Protein AF-U9T0T1-F1 (afdb_monomer_lite)

Structure (mmCIF, N/CA/C/O backbone):
data_AF-U9T0T1-F1
#
_entry.id   AF-U9T0T1-F1
#
loop_
_atom_site.group_PDB
_atom_site.id
_atom_site.type_symbol
_atom_site.label_atom_id
_atom_site.label_alt_id
_atom_site.label_comp_id
_atom_site.label_asym_id
_atom_site.label_entity_id
_atom_site.label_seq_id
_atom_site.pdbx_PDB_ins_code
_atom_site.Cartn_x
_atom_site.Cartn_y
_atom_site.Cartn_z
_atom_site.occupancy
_atom_site.B_iso_or_equiv
_atom_site.auth_seq_id
_atom_site.auth_comp_id
_atom_site.auth_asym_id
_atom_site.auth_atom_id
_atom_site.pdbx_PDB_model_num
ATOM 1 N N . GLU A 1 1 ? 15.149 -10.043 -14.899 1.00 57.34 1 GLU A N 1
ATOM 2 C CA . GLU A 1 1 ? 13.699 -10.076 -15.218 1.00 57.34 1 GLU A CA 1
ATOM 3 C C . GLU A 1 1 ? 12.728 -9.962 -14.033 1.00 57.34 1 GLU A C 1
ATOM 5 O O . GLU A 1 1 ? 11.555 -9.720 -14.267 1.00 57.34 1 GLU A O 1
ATOM 10 N N . ASN A 1 2 ? 13.147 -10.013 -12.762 1.00 81.75 2 ASN A N 1
ATOM 11 C CA . ASN A 1 2 ? 12.177 -10.117 -11.653 1.00 81.75 2 ASN A CA 1
ATOM 12 C C . ASN A 1 2 ? 11.563 -8.784 -11.142 1.00 81.75 2 ASN A C 1
ATOM 14 O O . ASN A 1 2 ? 10.736 -8.774 -10.235 1.00 81.75 2 ASN A O 1
ATOM 18 N N . ARG A 1 3 ? 11.959 -7.626 -11.696 1.00 85.69 3 ARG A N 1
ATOM 19 C CA . ARG A 1 3 ? 11.545 -6.303 -11.176 1.00 85.69 3 ARG A CA 1
ATOM 20 C C . ARG A 1 3 ? 10.073 -5.985 -11.447 1.00 85.69 3 ARG A C 1
ATOM 22 O O . ARG A 1 3 ? 9.381 -5.527 -10.546 1.00 85.69 3 ARG A O 1
ATOM 29 N N . ASN A 1 4 ? 9.592 -6.250 -12.661 1.00 88.25 4 ASN A N 1
ATOM 30 C CA . ASN A 1 4 ? 8.191 -6.002 -13.022 1.00 88.25 4 ASN A CA 1
ATOM 31 C C . ASN A 1 4 ? 7.240 -6.952 -12.280 1.00 88.25 4 ASN A C 1
ATOM 33 O O . ASN A 1 4 ? 6.176 -6.525 -11.842 1.00 88.25 4 ASN A O 1
ATOM 37 N N . ALA A 1 5 ? 7.660 -8.202 -12.058 1.00 92.75 5 ALA A N 1
ATOM 38 C CA . ALA A 1 5 ? 6.927 -9.148 -11.220 1.00 92.75 5 ALA A CA 1
ATOM 39 C C . ALA A 1 5 ? 6.816 -8.647 -9.771 1.00 92.75 5 ALA A C 1
ATOM 41 O O . ALA A 1 5 ? 5.726 -8.650 -9.204 1.00 92.75 5 ALA A O 1
ATOM 42 N N . ARG A 1 6 ? 7.913 -8.124 -9.201 1.00 93.44 6 ARG A N 1
ATOM 43 C CA . ARG A 1 6 ? 7.902 -7.515 -7.864 1.00 93.44 6 ARG A CA 1
ATOM 44 C C . ARG A 1 6 ? 7.003 -6.278 -7.781 1.00 93.44 6 ARG A C 1
ATOM 46 O O . ARG A 1 6 ? 6.278 -6.135 -6.805 1.00 93.44 6 ARG A O 1
ATOM 53 N N . ILE A 1 7 ? 7.004 -5.410 -8.797 1.00 94.12 7 ILE A N 1
ATOM 54 C CA . ILE A 1 7 ? 6.094 -4.252 -8.852 1.00 94.12 7 ILE A CA 1
ATOM 55 C C . ILE A 1 7 ? 4.633 -4.721 -8.817 1.00 94.12 7 ILE A C 1
ATOM 57 O O . ILE A 1 7 ? 3.876 -4.250 -7.974 1.00 94.12 7 ILE A O 1
ATOM 61 N N . ALA A 1 8 ? 4.253 -5.684 -9.660 1.00 95.25 8 ALA A N 1
ATOM 62 C CA . ALA A 1 8 ? 2.885 -6.208 -9.692 1.00 95.25 8 ALA A CA 1
ATOM 63 C C . ALA A 1 8 ? 2.487 -6.896 -8.371 1.00 95.25 8 ALA A C 1
ATOM 65 O O . ALA A 1 8 ? 1.361 -6.750 -7.891 1.00 95.25 8 ALA A O 1
ATOM 66 N N . GLU A 1 9 ? 3.416 -7.628 -7.750 1.00 96.38 9 GLU A N 1
ATOM 67 C CA . GLU A 1 9 ? 3.207 -8.240 -6.437 1.00 96.38 9 GLU A CA 1
ATOM 68 C C . GLU A 1 9 ? 2.922 -7.178 -5.365 1.00 96.38 9 GLU A C 1
ATOM 70 O O . GLU A 1 9 ? 1.967 -7.318 -4.597 1.00 96.38 9 GLU A O 1
ATOM 75 N N . LEU A 1 10 ? 3.733 -6.119 -5.323 1.00 95.81 10 LEU A N 1
ATOM 76 C CA . LEU A 1 10 ? 3.579 -5.024 -4.371 1.00 95.81 10 LEU A CA 1
ATOM 77 C C . LEU A 1 10 ? 2.290 -4.232 -4.608 1.00 95.81 10 LEU A C 1
ATOM 79 O O . LEU A 1 10 ? 1.625 -3.887 -3.641 1.00 95.81 10 LEU A O 1
ATOM 83 N N . GLU A 1 11 ? 1.886 -3.999 -5.859 1.00 96.38 11 GLU A N 1
ATOM 84 C CA . GLU A 1 11 ? 0.599 -3.361 -6.181 1.00 96.38 11 GLU A CA 1
ATOM 85 C C . GLU A 1 11 ? -0.582 -4.194 -5.672 1.00 96.38 11 GLU A C 1
ATOM 87 O O . GLU A 1 11 ? -1.515 -3.666 -5.064 1.00 96.38 11 GLU A O 1
ATOM 92 N N . ARG A 1 12 ? -0.524 -5.520 -5.852 1.00 97.19 12 ARG A N 1
ATOM 93 C CA . ARG A 1 12 ? -1.543 -6.427 -5.314 1.00 97.19 12 ARG A CA 1
ATOM 94 C C . ARG A 1 12 ? -1.564 -6.399 -3.785 1.00 97.19 12 ARG A C 1
ATOM 96 O O . ARG A 1 12 ? -2.645 -6.363 -3.201 1.00 97.19 12 ARG A O 1
ATOM 103 N N . LYS A 1 13 ? -0.394 -6.427 -3.136 1.00 96.44 13 LYS A N 1
ATOM 104 C CA . LYS A 1 13 ? -0.284 -6.343 -1.669 1.00 96.44 13 LYS A CA 1
ATOM 105 C C . LYS A 1 13 ? -0.824 -5.018 -1.144 1.00 96.44 13 LYS A C 1
ATOM 107 O O . LYS A 1 13 ? -1.591 -5.038 -0.186 1.00 96.44 13 LYS A O 1
ATOM 112 N N . LEU A 1 14 ? -0.484 -3.905 -1.793 1.00 96.25 14 LEU A N 1
ATOM 113 C CA . LEU A 1 14 ? -0.974 -2.580 -1.429 1.00 96.25 14 LEU A CA 1
ATOM 114 C C . LEU A 1 14 ? -2.500 -2.537 -1.463 1.00 96.25 14 LEU A C 1
ATOM 116 O O . LEU A 1 14 ? -3.107 -2.135 -0.480 1.00 96.25 14 LEU A O 1
ATOM 120 N N . LYS A 1 15 ? -3.114 -3.049 -2.536 1.00 97.00 15 LYS A N 1
ATOM 121 C CA . LYS A 1 15 ? -4.574 -3.094 -2.662 1.00 97.00 15 LYS A CA 1
ATOM 122 C C . LYS A 1 15 ? -5.237 -3.894 -1.539 1.00 97.00 15 LYS A C 1
ATOM 124 O O . LYS A 1 15 ? -6.254 -3.482 -0.996 1.00 97.00 15 LYS A O 1
ATOM 129 N N . VAL A 1 16 ? -4.662 -5.041 -1.170 1.00 97.25 16 VAL A N 1
ATOM 130 C CA . VAL A 1 16 ? -5.166 -5.840 -0.039 1.00 97.25 16 VAL A CA 1
ATOM 131 C C . VAL A 1 16 ? -5.047 -5.059 1.271 1.00 97.25 16 VAL A C 1
ATOM 133 O O . VAL A 1 16 ? -5.985 -5.054 2.066 1.00 97.25 16 VAL A O 1
ATOM 136 N N . LYS A 1 17 ? -3.917 -4.381 1.489 1.00 96.12 17 LYS A N 1
ATOM 137 C CA . LYS A 1 17 ? -3.676 -3.581 2.695 1.00 96.12 17 LYS A CA 1
ATOM 138 C C . LYS A 1 17 ? -4.572 -2.348 2.772 1.00 96.12 17 LYS A C 1
ATOM 140 O O . LYS A 1 17 ? -5.004 -2.003 3.860 1.00 96.12 17 LYS A O 1
ATOM 145 N N . GLU A 1 18 ? -4.908 -1.734 1.643 1.00 95.44 18 GLU A N 1
ATOM 146 C CA . GLU A 1 18 ? -5.900 -0.655 1.549 1.00 95.44 18 GLU A CA 1
ATOM 147 C C . GLU A 1 18 ? -7.270 -1.105 2.036 1.00 95.44 18 GLU A C 1
ATOM 149 O O . GLU A 1 18 ? -7.834 -0.480 2.927 1.00 95.44 18 GLU A O 1
ATOM 154 N N . THR A 1 19 ? -7.751 -2.249 1.549 1.00 96.81 19 THR A N 1
ATOM 155 C CA . THR A 1 19 ? -9.016 -2.813 2.028 1.00 96.81 19 THR A CA 1
ATOM 156 C C . THR A 1 19 ? -8.959 -3.156 3.520 1.00 96.81 19 THR A C 1
ATOM 158 O O . THR A 1 19 ? -9.909 -2.890 4.249 1.00 96.81 19 THR A O 1
ATOM 161 N N . GLN A 1 20 ? -7.850 -3.726 4.008 1.00 96.00 20 GLN A N 1
ATOM 162 C CA . GLN A 1 20 ? -7.684 -4.015 5.441 1.00 96.00 20 GLN A CA 1
ATOM 163 C C . GLN A 1 20 ? -7.697 -2.741 6.292 1.00 96.00 20 GLN A C 1
ATOM 165 O O . GLN A 1 20 ? -8.318 -2.724 7.351 1.00 96.00 20 GLN A O 1
ATOM 170 N N . TYR A 1 21 ? -7.044 -1.683 5.819 1.00 95.75 21 TYR A N 1
ATOM 171 C CA . TYR A 1 21 ? -6.989 -0.390 6.488 1.00 95.75 21 TYR A CA 1
ATOM 172 C C . TYR A 1 21 ? -8.371 0.274 6.556 1.00 95.75 21 TYR A C 1
ATOM 174 O O . TYR A 1 21 ? -8.788 0.708 7.625 1.00 95.75 21 TYR A O 1
ATOM 182 N N . GLU A 1 22 ? -9.133 0.269 5.460 1.00 96.00 22 GLU A N 1
ATOM 183 C CA . GLU A 1 22 ? -10.516 0.771 5.436 1.00 96.00 22 GLU A CA 1
ATOM 184 C C . GLU A 1 22 ? -11.417 0.027 6.436 1.00 96.00 22 GLU A C 1
ATOM 186 O O . GLU A 1 22 ? -12.176 0.648 7.182 1.00 96.00 22 GLU A O 1
ATOM 191 N N . LEU A 1 23 ? -11.297 -1.303 6.505 1.00 95.94 23 LEU A N 1
ATOM 192 C CA . LEU A 1 23 ? -12.032 -2.115 7.478 1.00 95.94 23 LEU A CA 1
ATOM 193 C C . LEU A 1 23 ? -11.603 -1.821 8.924 1.00 95.94 23 LEU A C 1
ATOM 195 O O . LEU A 1 23 ? -12.447 -1.797 9.819 1.00 95.94 23 LEU A O 1
ATOM 199 N N . ALA A 1 24 ? -10.311 -1.583 9.162 1.00 95.31 24 ALA A N 1
ATOM 200 C CA . ALA A 1 24 ? -9.793 -1.234 10.481 1.00 95.31 24 ALA A CA 1
ATOM 201 C C . ALA A 1 24 ? -10.274 0.151 10.948 1.00 95.31 24 ALA A C 1
ATOM 203 O O . ALA A 1 24 ? -10.610 0.303 12.122 1.00 95.31 24 ALA A O 1
ATOM 204 N N . ILE A 1 25 ? -10.399 1.132 10.043 1.00 96.44 25 ILE A N 1
ATOM 205 C CA . ILE A 1 25 ? -11.005 2.439 10.358 1.00 96.44 25 ILE A CA 1
ATOM 206 C C . ILE A 1 25 ? -12.439 2.251 10.852 1.00 96.44 25 ILE A C 1
ATOM 208 O O . ILE A 1 25 ? -12.821 2.801 11.888 1.00 96.44 25 ILE A O 1
ATOM 212 N N . GLU A 1 26 ? -13.236 1.460 10.132 1.00 94.81 26 GLU A N 1
ATOM 213 C CA . GLU A 1 26 ? -14.624 1.218 10.527 1.00 94.81 26 GLU A CA 1
ATOM 214 C C . GLU A 1 26 ? -14.697 0.463 11.861 1.00 94.81 26 GLU A 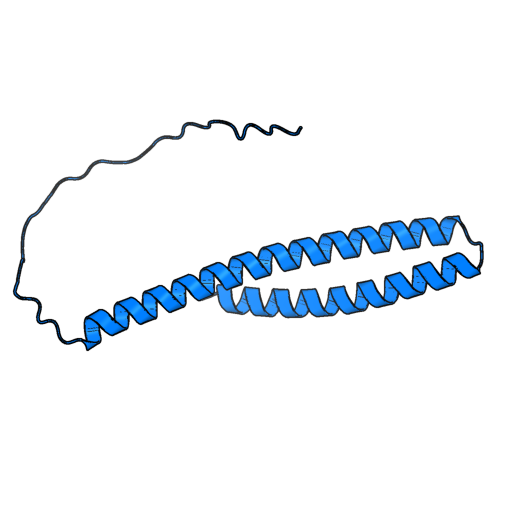C 1
ATOM 216 O O . GLU A 1 26 ? -15.527 0.783 12.710 1.00 94.81 26 GLU A O 1
ATOM 221 N N . LEU A 1 27 ? -13.777 -0.475 12.114 1.00 93.75 27 LEU A N 1
ATOM 222 C CA . LEU A 1 27 ? -13.682 -1.152 13.406 1.00 93.75 27 LEU A CA 1
ATOM 223 C C . LEU A 1 27 ? -13.389 -0.170 14.550 1.00 93.75 27 LEU A C 1
ATOM 225 O O . LEU A 1 27 ? -14.073 -0.222 15.572 1.00 93.75 27 LEU A O 1
ATOM 229 N N . VAL A 1 28 ? -12.423 0.740 14.385 1.00 94.19 28 VAL A N 1
ATOM 230 C CA . VAL A 1 28 ? -12.120 1.793 15.372 1.00 94.19 28 VAL A CA 1
ATOM 231 C C . VAL A 1 28 ? -13.358 2.649 15.631 1.00 94.19 28 VAL A C 1
ATOM 233 O O . VAL A 1 28 ? -13.711 2.894 16.787 1.00 94.19 28 VAL A O 1
ATOM 236 N N . ARG A 1 29 ? -14.070 3.045 14.571 1.00 93.44 29 ARG A N 1
ATOM 237 C CA . ARG A 1 29 ? -15.309 3.820 14.679 1.00 93.44 29 ARG A CA 1
ATOM 238 C C . ARG A 1 29 ? -16.371 3.079 15.491 1.00 93.44 29 ARG A C 1
ATOM 240 O O . ARG A 1 29 ? -16.934 3.655 16.419 1.00 93.44 29 ARG A O 1
ATOM 247 N N . VAL A 1 30 ? -16.610 1.804 15.191 1.00 93.06 30 VAL A N 1
ATOM 248 C CA . VAL A 1 30 ? -17.569 0.962 15.921 1.00 93.06 30 VAL A CA 1
ATOM 249 C C . VAL A 1 30 ? -17.153 0.802 17.383 1.00 93.06 30 VAL A C 1
ATOM 251 O O . VAL A 1 30 ? -17.985 0.948 18.274 1.00 93.06 30 VAL A O 1
ATOM 254 N N . LYS A 1 31 ? -15.879 0.526 17.676 1.00 91.81 31 LYS A N 1
ATOM 255 C CA . LYS A 1 31 ? -15.415 0.360 19.064 1.00 91.81 31 LYS A CA 1
ATOM 256 C C . LYS A 1 31 ? -15.509 1.650 19.870 1.00 91.81 31 LYS A C 1
ATOM 258 O O . LYS A 1 31 ? -15.908 1.603 21.032 1.00 91.81 31 LYS A O 1
ATOM 263 N N . SER A 1 32 ? -15.273 2.792 19.228 1.00 91.00 32 SER A N 1
ATOM 264 C CA . SER A 1 32 ? -15.451 4.107 19.839 1.00 91.00 32 SER A CA 1
ATOM 265 C C . SER A 1 32 ? -16.900 4.354 20.274 1.00 91.00 32 SER A C 1
ATOM 267 O O . SER A 1 32 ? -17.118 4.864 21.368 1.00 91.00 32 SER A O 1
ATOM 269 N N . THR A 1 33 ? -17.904 3.919 19.500 1.00 91.31 33 THR A N 1
ATOM 270 C CA . THR A 1 33 ? -19.318 4.099 19.886 1.00 91.31 33 THR A CA 1
ATOM 271 C C . THR A 1 33 ? -19.793 3.136 20.976 1.00 91.31 33 THR A C 1
ATOM 273 O O . THR A 1 33 ? -20.818 3.392 21.600 1.00 91.31 33 THR A O 1
ATOM 276 N N . HIS A 1 34 ? -19.089 2.021 21.197 1.00 89.94 34 HIS A N 1
ATOM 277 C CA . HIS A 1 34 ? -19.461 1.006 22.191 1.00 89.94 34 HIS A CA 1
ATOM 278 C C . HIS A 1 34 ? -18.839 1.252 23.579 1.00 89.94 34 HIS A C 1
ATOM 280 O O . HIS A 1 34 ? -19.107 0.475 24.492 1.00 89.94 34 HIS A O 1
ATOM 286 N N . ASN A 1 35 ? -18.039 2.316 23.754 1.00 84.81 35 ASN A N 1
ATOM 287 C CA . ASN A 1 35 ? -17.315 2.642 24.996 1.00 84.81 35 ASN A CA 1
ATOM 288 C C . ASN A 1 35 ? -16.446 1.489 25.547 1.00 84.81 35 ASN A C 1
ATOM 290 O O . ASN A 1 35 ? -16.143 1.438 26.738 1.00 84.81 35 ASN A O 1
ATOM 294 N N . ASP A 1 36 ? -16.022 0.570 24.678 1.00 88.12 36 ASP A N 1
ATOM 295 C CA . ASP A 1 36 ? -15.103 -0.517 25.009 1.00 88.12 36 ASP A CA 1
ATOM 296 C C . ASP A 1 36 ? -13.666 -0.023 24.803 1.00 88.12 36 ASP A C 1
ATOM 298 O O . ASP A 1 36 ? -13.103 -0.119 23.710 1.00 88.12 36 ASP A O 1
ATOM 302 N N . SER A 1 37 ? -13.109 0.590 25.851 1.00 90.00 37 SER A N 1
ATOM 303 C CA . SER A 1 37 ? -11.809 1.269 25.798 1.00 90.00 37 SER A CA 1
ATOM 304 C C . SER A 1 37 ? -10.657 0.329 25.440 1.00 90.00 37 SER A C 1
ATOM 306 O O . SER A 1 37 ? -9.772 0.719 24.685 1.00 90.00 37 SER A O 1
ATOM 308 N N . GLU A 1 38 ? -10.665 -0.904 25.951 1.00 92.25 38 GLU A N 1
ATOM 309 C CA . GLU A 1 38 ? -9.596 -1.872 25.681 1.00 92.25 38 GLU A CA 1
ATOM 310 C C . GLU A 1 38 ? -9.657 -2.357 24.227 1.00 92.25 38 GLU A C 1
ATOM 312 O O . GLU A 1 38 ? -8.635 -2.451 23.543 1.00 92.25 38 GLU A O 1
ATOM 317 N N . ALA A 1 39 ? -10.858 -2.644 23.713 1.00 91.94 39 ALA A N 1
ATOM 318 C CA . ALA A 1 39 ? -11.005 -3.029 22.313 1.00 91.94 39 ALA A CA 1
ATOM 319 C C . ALA A 1 39 ? -10.716 -1.868 21.351 1.00 91.94 39 ALA A C 1
ATOM 321 O O . ALA A 1 39 ? -10.236 -2.113 20.243 1.00 91.94 39 ALA A O 1
ATOM 322 N N . LEU A 1 40 ? -11.004 -0.626 21.753 1.00 94.06 40 LEU A N 1
ATOM 323 C CA . LEU A 1 40 ? -10.674 0.567 20.979 1.00 94.06 40 LEU A CA 1
ATOM 324 C C . LEU A 1 40 ? -9.160 0.752 20.857 1.00 94.06 40 LEU A C 1
ATOM 326 O O . LEU A 1 40 ? -8.673 0.925 19.743 1.00 94.06 40 LEU A O 1
ATOM 330 N N . GLU A 1 41 ? -8.423 0.654 21.965 1.00 95.31 41 GLU A N 1
ATOM 331 C CA . GLU A 1 41 ? -6.960 0.768 21.967 1.00 95.31 41 GLU A CA 1
ATOM 332 C C . GLU A 1 41 ? -6.323 -0.302 21.067 1.00 95.31 41 GLU A C 1
ATOM 334 O O . GLU A 1 41 ? -5.520 0.011 20.189 1.00 95.31 41 GLU A O 1
ATOM 339 N N . LYS A 1 42 ? -6.765 -1.562 21.182 1.00 95.06 42 LYS A N 1
ATOM 340 C CA . LYS A 1 42 ? -6.299 -2.648 20.299 1.00 95.06 42 LYS A CA 1
ATOM 341 C C . LYS A 1 42 ? -6.595 -2.375 18.823 1.00 95.06 42 LYS A C 1
ATOM 343 O O . LYS A 1 42 ? -5.760 -2.660 17.965 1.00 95.06 42 LYS A O 1
ATOM 348 N N . ALA A 1 43 ? -7.774 -1.834 18.513 1.00 94.12 43 ALA A N 1
ATOM 349 C CA . ALA A 1 43 ? -8.141 -1.486 17.143 1.00 94.12 43 ALA A CA 1
ATOM 350 C C . ALA A 1 43 ? -7.289 -0.327 16.594 1.00 94.12 43 ALA A C 1
ATOM 352 O O . ALA A 1 43 ? -6.909 -0.361 15.426 1.00 94.12 43 ALA A O 1
ATOM 353 N N . GLN A 1 44 ? -6.951 0.662 17.427 1.00 95.31 44 GLN A N 1
ATOM 354 C CA . GLN A 1 44 ? -6.081 1.782 17.057 1.00 95.31 44 GLN A CA 1
ATOM 355 C C . GLN A 1 44 ? -4.644 1.325 16.789 1.00 95.31 44 GLN A C 1
ATOM 357 O O . GLN A 1 44 ? -4.094 1.664 15.745 1.00 95.31 44 GLN A O 1
ATOM 362 N N . VAL A 1 45 ? -4.073 0.482 17.657 1.00 96.94 45 VAL A N 1
ATOM 363 C CA . VAL A 1 45 ? -2.736 -0.101 17.436 1.00 96.94 45 VAL A CA 1
ATOM 364 C C . VAL A 1 45 ? -2.698 -0.881 16.119 1.00 96.94 45 VAL A C 1
ATOM 366 O O . VAL A 1 45 ? -1.803 -0.679 15.301 1.00 96.94 45 VAL A O 1
ATOM 369 N N . SER A 1 46 ? -3.710 -1.715 15.861 1.00 95.38 46 SER A N 1
ATOM 370 C CA . SER A 1 46 ? -3.798 -2.467 14.604 1.00 95.38 46 SER A CA 1
ATOM 371 C C . SER A 1 46 ? -3.925 -1.557 13.373 1.00 95.38 46 SER A C 1
ATOM 373 O O . SER A 1 46 ? -3.347 -1.855 12.326 1.00 95.38 46 SER A O 1
ATOM 375 N N . LEU A 1 47 ? -4.653 -0.442 13.482 1.00 96.19 47 LEU A N 1
ATOM 376 C CA . LEU A 1 47 ? -4.770 0.544 12.409 1.00 96.19 47 LEU A CA 1
ATOM 377 C C . LEU A 1 47 ? -3.417 1.206 12.103 1.00 96.19 47 LEU A C 1
ATOM 379 O O . LEU A 1 47 ? -3.050 1.327 10.934 1.00 96.19 47 LEU A O 1
ATOM 383 N N . GLU A 1 48 ? -2.661 1.589 13.135 1.00 96.81 48 GLU A N 1
ATOM 384 C CA . GLU A 1 48 ? -1.326 2.177 12.980 1.00 96.81 48 GLU A CA 1
ATOM 385 C C . GLU A 1 48 ? -0.326 1.207 12.339 1.00 96.81 48 GLU A C 1
ATOM 387 O O . GLU A 1 48 ? 0.493 1.611 11.511 1.00 96.81 48 GLU A O 1
ATOM 392 N N . GLU A 1 49 ? -0.379 -0.077 12.691 1.00 96.62 49 GLU A N 1
ATOM 393 C CA . GLU A 1 49 ? 0.452 -1.107 12.059 1.00 96.62 49 GLU A CA 1
ATOM 394 C C . GLU A 1 49 ? 0.131 -1.244 10.564 1.00 96.62 49 GLU A C 1
ATOM 396 O O . GLU A 1 49 ? 1.037 -1.243 9.727 1.00 96.62 49 GLU A O 1
ATOM 401 N N . LEU A 1 50 ? -1.157 -1.266 10.204 1.00 95.75 50 LEU A N 1
ATOM 402 C CA . LEU A 1 50 ? -1.589 -1.305 8.805 1.00 95.75 50 LEU A CA 1
ATOM 403 C C . LEU A 1 50 ? -1.167 -0.049 8.027 1.00 95.75 50 LEU A C 1
ATOM 405 O O . LEU A 1 50 ? -0.757 -0.160 6.869 1.00 95.75 50 LEU A O 1
ATOM 409 N N . GLU A 1 51 ? -1.238 1.134 8.643 1.00 96.19 51 GLU A N 1
ATOM 410 C CA . GLU A 1 51 ? -0.741 2.391 8.068 1.00 96.19 51 GLU A CA 1
ATOM 411 C C . GLU A 1 51 ? 0.760 2.295 7.752 1.00 96.19 51 GLU A C 1
ATOM 413 O O . GLU A 1 51 ? 1.181 2.572 6.623 1.00 96.19 51 GLU A O 1
ATOM 418 N N . LYS A 1 52 ? 1.566 1.842 8.722 1.00 97.38 52 LYS A N 1
ATOM 419 C CA . LYS A 1 52 ? 3.022 1.685 8.570 1.00 97.38 52 LYS A CA 1
ATOM 420 C C . LYS A 1 52 ? 3.363 0.747 7.415 1.00 97.38 52 LYS A C 1
ATOM 422 O O . LYS A 1 52 ? 4.157 1.114 6.547 1.00 97.38 52 LYS A O 1
ATOM 427 N N . GLU A 1 53 ? 2.715 -0.414 7.348 1.00 95.81 53 GLU A N 1
ATOM 428 C CA . GLU A 1 53 ? 2.924 -1.376 6.262 1.00 95.81 53 GLU A CA 1
ATOM 429 C C . GLU A 1 53 ? 2.516 -0.810 4.890 1.00 95.81 53 GLU A C 1
ATOM 431 O O . GLU A 1 53 ? 3.230 -0.997 3.901 1.00 95.81 53 GLU A O 1
ATOM 436 N N . ARG A 1 54 ? 1.394 -0.075 4.799 1.00 96.56 54 ARG A N 1
ATOM 437 C CA . ARG A 1 54 ? 0.981 0.593 3.548 1.00 96.56 54 ARG A CA 1
ATOM 438 C C . ARG A 1 54 ? 2.016 1.611 3.086 1.00 96.56 54 ARG A C 1
ATOM 440 O O . ARG A 1 54 ? 2.332 1.664 1.894 1.00 96.56 54 ARG A O 1
ATOM 447 N N . ILE A 1 55 ? 2.537 2.417 4.009 1.00 97.06 55 ILE A N 1
ATOM 448 C CA . ILE A 1 55 ? 3.568 3.418 3.719 1.00 97.06 55 ILE A CA 1
ATOM 449 C C . ILE A 1 55 ? 4.846 2.735 3.225 1.00 97.06 55 ILE A C 1
ATOM 451 O O . ILE A 1 55 ? 5.421 3.172 2.226 1.00 97.06 55 ILE A O 1
ATOM 455 N N . GLU A 1 56 ? 5.283 1.658 3.875 1.00 97.38 56 GLU A N 1
ATOM 456 C CA . GLU A 1 56 ? 6.483 0.915 3.483 1.00 97.38 56 GLU A CA 1
ATOM 457 C C . GLU A 1 56 ? 6.352 0.307 2.078 1.00 97.38 56 GLU A C 1
ATOM 459 O O . GLU A 1 56 ? 7.220 0.518 1.224 1.00 97.38 56 GLU A O 1
ATOM 464 N N . ILE A 1 57 ? 5.219 -0.341 1.784 1.00 95.94 57 ILE A N 1
ATOM 465 C CA . ILE A 1 57 ? 4.928 -0.886 0.449 1.00 95.94 57 ILE A CA 1
ATOM 466 C C . ILE A 1 57 ? 4.934 0.230 -0.608 1.00 95.94 57 ILE A C 1
ATOM 468 O O . ILE A 1 57 ? 5.510 0.064 -1.688 1.00 95.94 57 ILE A O 1
ATOM 472 N N . ASN A 1 58 ? 4.338 1.387 -0.307 1.00 96.06 58 ASN A N 1
ATOM 473 C CA . ASN A 1 58 ? 4.323 2.534 -1.217 1.00 96.06 58 ASN A CA 1
ATOM 474 C C . ASN A 1 58 ? 5.720 3.117 -1.470 1.00 96.06 58 ASN A C 1
ATOM 476 O O . ASN A 1 58 ? 6.033 3.498 -2.606 1.00 96.06 58 ASN A O 1
ATOM 480 N N . LYS A 1 59 ? 6.581 3.166 -0.447 1.00 97.62 59 LYS A N 1
ATOM 481 C CA . LYS A 1 59 ? 7.983 3.590 -0.586 1.00 97.62 59 LYS A CA 1
ATOM 482 C C . LYS A 1 59 ? 8.755 2.648 -1.514 1.00 97.62 59 LYS A C 1
ATOM 484 O O . LYS A 1 59 ? 9.434 3.118 -2.437 1.00 97.62 59 LYS A O 1
ATOM 489 N N . GLU A 1 60 ? 8.610 1.333 -1.332 1.00 96.00 60 GLU A N 1
ATOM 490 C CA . GLU A 1 60 ? 9.243 0.331 -2.202 1.00 96.00 60 GLU A CA 1
ATOM 491 C C . GLU A 1 60 ? 8.730 0.463 -3.649 1.00 96.00 60 GLU A C 1
ATOM 493 O O . GLU A 1 60 ? 9.525 0.569 -4.589 1.00 96.00 60 GLU A O 1
ATOM 498 N N . LEU A 1 61 ? 7.409 0.561 -3.838 1.00 95.50 61 LEU A N 1
ATOM 499 C CA . LEU A 1 61 ? 6.780 0.739 -5.152 1.00 95.50 61 LEU A CA 1
ATOM 500 C C . LEU A 1 61 ? 7.278 1.981 -5.883 1.00 95.50 61 LEU A C 1
ATOM 502 O O . LEU A 1 61 ? 7.642 1.906 -7.058 1.00 95.50 61 LEU A O 1
ATOM 506 N N . THR A 1 62 ? 7.305 3.121 -5.197 1.00 95.50 62 THR A N 1
ATOM 507 C CA . THR A 1 62 ? 7.742 4.395 -5.779 1.00 95.50 62 THR A CA 1
ATOM 508 C C . THR A 1 62 ? 9.193 4.303 -6.240 1.00 95.50 62 THR A C 1
ATOM 510 O O . THR A 1 62 ? 9.526 4.705 -7.361 1.00 95.50 62 THR A O 1
ATOM 513 N N . THR A 1 63 ? 10.047 3.687 -5.422 1.00 96.25 63 THR A N 1
ATOM 514 C CA . THR A 1 63 ? 11.458 3.461 -5.743 1.00 96.25 63 THR A CA 1
ATOM 515 C C . THR A 1 63 ? 11.617 2.573 -6.976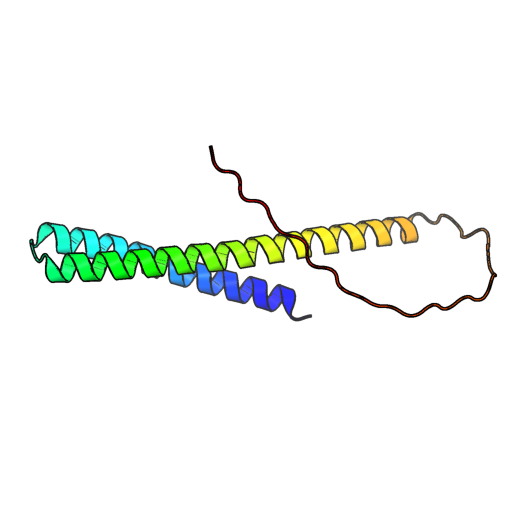 1.00 96.25 63 THR A C 1
ATOM 517 O O . THR A 1 63 ? 12.348 2.920 -7.909 1.00 96.25 63 THR A O 1
ATOM 520 N N . LEU A 1 64 ? 10.913 1.439 -7.023 1.00 94.81 64 LEU A N 1
ATOM 521 C CA . LEU A 1 64 ? 10.999 0.498 -8.140 1.00 94.81 64 LEU A CA 1
ATOM 522 C C . LEU A 1 64 ? 10.439 1.085 -9.439 1.00 94.81 64 LEU A C 1
ATOM 524 O O . LEU A 1 64 ? 11.085 0.963 -10.482 1.00 94.81 64 LEU A O 1
ATOM 528 N N . LYS A 1 65 ? 9.301 1.787 -9.385 1.00 94.00 65 LYS A N 1
ATOM 529 C CA . LYS A 1 65 ? 8.719 2.480 -10.545 1.00 94.00 65 LYS A CA 1
ATOM 530 C C . LYS A 1 65 ? 9.630 3.591 -11.065 1.00 94.00 65 LYS A C 1
ATOM 532 O O . LYS A 1 65 ? 9.756 3.757 -12.277 1.00 94.00 65 LYS A O 1
ATOM 537 N N . SER A 1 66 ? 10.300 4.328 -10.177 1.00 93.88 66 SER A N 1
ATOM 538 C CA . SER A 1 66 ? 11.286 5.344 -10.566 1.00 93.88 66 SER A CA 1
ATOM 539 C C . SER A 1 66 ? 12.479 4.721 -11.299 1.00 93.88 66 SER A C 1
ATOM 541 O O . SER A 1 66 ? 12.852 5.180 -12.382 1.00 93.88 66 SER A O 1
ATOM 543 N N . LYS A 1 67 ? 13.028 3.618 -10.768 1.00 93.62 67 LYS A N 1
ATOM 544 C CA . LYS A 1 67 ? 14.110 2.857 -11.419 1.00 93.62 67 LYS A CA 1
ATOM 545 C C . LYS A 1 67 ? 13.687 2.315 -12.787 1.00 93.62 67 LYS A C 1
ATOM 547 O O . LYS A 1 67 ? 14.455 2.413 -13.738 1.00 93.62 67 LYS A O 1
ATOM 552 N N . GLU A 1 68 ? 12.475 1.779 -12.897 1.00 92.31 68 GLU A N 1
ATOM 553 C CA . GLU A 1 68 ? 11.922 1.272 -14.158 1.00 92.31 68 GLU A CA 1
ATOM 554 C C . GLU A 1 68 ? 11.742 2.386 -15.197 1.00 92.31 68 GLU A C 1
ATOM 556 O O . GLU A 1 68 ? 12.145 2.234 -16.348 1.00 92.31 68 GLU A O 1
ATOM 561 N N . ARG A 1 69 ? 11.214 3.547 -14.790 1.00 92.25 69 ARG A N 1
ATOM 562 C CA . ARG A 1 69 ? 11.072 4.708 -15.678 1.00 92.25 69 ARG A CA 1
ATOM 563 C C . ARG A 1 69 ? 12.424 5.171 -16.219 1.00 92.25 69 ARG A C 1
ATOM 565 O O . ARG A 1 69 ? 12.546 5.388 -17.421 1.00 92.25 69 ARG A O 1
ATOM 572 N N . LYS A 1 70 ? 13.437 5.290 -15.351 1.00 93.81 70 LYS A N 1
ATOM 573 C CA . LYS A 1 70 ? 14.803 5.650 -15.765 1.00 93.81 70 LYS A CA 1
ATOM 574 C C . LYS A 1 70 ? 15.373 4.622 -16.738 1.00 93.81 70 LYS A C 1
ATOM 576 O O . LYS A 1 70 ? 15.881 5.007 -17.781 1.00 93.81 70 LYS A O 1
ATOM 581 N N . HIS A 1 71 ? 15.239 3.332 -16.434 1.00 91.88 71 HIS A N 1
ATOM 582 C CA . HIS A 1 71 ? 15.706 2.259 -17.312 1.00 91.88 71 HIS A CA 1
ATOM 583 C C . HIS A 1 71 ? 15.080 2.350 -18.710 1.00 91.88 71 HIS A C 1
ATOM 585 O O . HIS A 1 71 ? 15.800 2.368 -19.702 1.00 91.88 71 HIS A O 1
ATOM 591 N N . ARG A 1 72 ? 13.751 2.505 -18.798 1.00 90.75 72 ARG A N 1
ATOM 592 C CA . ARG A 1 72 ? 13.058 2.687 -20.086 1.00 90.75 72 ARG A CA 1
ATOM 593 C C . ARG A 1 72 ? 13.537 3.920 -20.839 1.00 90.75 72 ARG A C 1
ATOM 595 O O . ARG A 1 72 ? 13.707 3.851 -22.049 1.00 90.75 72 ARG A O 1
ATOM 602 N N . TRP A 1 73 ? 13.766 5.024 -20.131 1.00 94.44 73 TRP A N 1
ATOM 603 C CA . TRP A 1 73 ? 14.284 6.247 -20.737 1.00 94.44 73 TRP A CA 1
ATOM 604 C C . TRP A 1 73 ? 15.683 6.044 -21.333 1.00 94.44 73 TRP A C 1
ATOM 606 O O . TRP A 1 73 ? 15.923 6.443 -22.470 1.00 94.44 73 TRP A O 1
ATOM 616 N N . TYR A 1 74 ? 16.585 5.372 -20.610 1.00 93.25 74 TYR A N 1
ATOM 617 C CA . TYR A 1 74 ? 17.919 5.048 -21.122 1.00 93.25 74 TYR A CA 1
ATOM 618 C C . TYR A 1 74 ? 17.866 4.104 -22.326 1.00 93.25 74 TYR A C 1
ATOM 620 O O . TYR A 1 74 ? 18.551 4.361 -23.311 1.00 93.25 74 TYR A O 1
ATOM 628 N N . GLU A 1 75 ? 17.035 3.061 -22.287 1.00 91.81 75 GLU A N 1
ATOM 629 C CA . GLU A 1 75 ? 16.866 2.131 -23.412 1.00 91.81 75 GLU A CA 1
ATOM 630 C C . GLU A 1 75 ? 16.293 2.828 -24.652 1.00 91.81 75 GLU A C 1
ATOM 632 O O . GLU A 1 75 ? 16.785 2.625 -25.761 1.00 91.81 75 GLU A O 1
ATOM 637 N N . GLN A 1 76 ? 15.312 3.719 -24.477 1.00 90.38 76 GLN A N 1
ATOM 638 C CA . GLN A 1 76 ? 14.786 4.543 -25.568 1.00 90.38 76 GLN A CA 1
ATOM 639 C C . GLN A 1 76 ? 15.863 5.460 -26.148 1.00 90.38 76 GLN A C 1
ATOM 641 O O . GLN A 1 76 ? 16.066 5.471 -27.358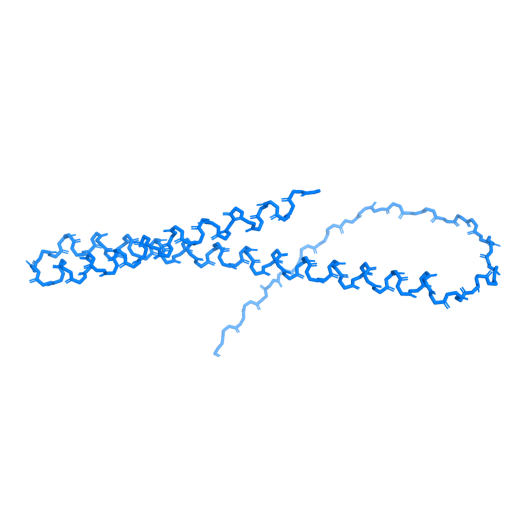 1.00 90.38 76 GLN A O 1
ATOM 646 N N . LYS A 1 77 ? 16.609 6.174 -25.298 1.00 89.94 77 LYS A N 1
ATOM 647 C CA . LYS A 1 77 ? 17.694 7.058 -25.743 1.00 89.94 77 LYS A CA 1
ATOM 648 C C . LYS A 1 77 ? 18.823 6.304 -26.436 1.00 89.94 77 LYS A C 1
ATOM 650 O O . LYS A 1 77 ? 19.378 6.804 -27.409 1.00 89.94 77 LYS A O 1
ATOM 655 N N . LYS A 1 78 ? 19.170 5.110 -25.953 1.00 89.50 78 LYS A N 1
ATOM 656 C CA . LYS A 1 78 ? 20.151 4.231 -26.595 1.00 89.50 78 LYS A CA 1
ATOM 657 C C . LYS A 1 78 ? 19.657 3.788 -27.969 1.00 89.50 78 LYS A C 1
ATOM 659 O O . LYS A 1 78 ? 20.414 3.873 -28.928 1.00 89.50 78 LYS A O 1
ATOM 664 N N . LYS A 1 79 ? 18.392 3.370 -28.072 1.00 87.38 79 LYS A N 1
ATOM 665 C CA . LYS A 1 79 ? 17.779 2.984 -29.345 1.00 87.38 79 LYS A CA 1
ATOM 666 C C . LYS A 1 79 ? 17.764 4.141 -30.346 1.00 87.38 79 LYS A C 1
ATOM 668 O O . LYS A 1 79 ? 18.176 3.941 -31.477 1.00 87.38 79 LYS A O 1
ATOM 673 N N . GLU A 1 80 ? 17.379 5.345 -29.921 1.00 83.31 80 GLU A N 1
ATOM 674 C CA . GLU A 1 80 ? 17.403 6.550 -30.766 1.00 83.31 80 GLU A CA 1
ATOM 675 C C . GLU A 1 80 ? 18.797 6.833 -31.348 1.00 83.31 80 GLU A C 1
ATOM 677 O O . GLU A 1 80 ? 18.890 7.194 -32.515 1.00 83.31 80 GLU A O 1
ATOM 682 N N . ARG A 1 81 ? 19.879 6.635 -30.576 1.00 76.81 81 ARG A N 1
ATOM 683 C CA . ARG A 1 81 ? 21.259 6.809 -31.077 1.00 76.81 81 ARG A CA 1
ATOM 684 C C . ARG A 1 81 ? 21.644 5.779 -32.138 1.00 76.81 81 ARG A C 1
ATOM 686 O O . ARG A 1 81 ? 22.365 6.119 -33.066 1.00 76.81 81 ARG A O 1
ATOM 693 N N . MET A 1 82 ? 21.184 4.537 -31.991 1.00 73.50 82 MET A N 1
ATOM 694 C CA . MET A 1 82 ? 21.459 3.472 -32.963 1.00 73.50 82 MET A CA 1
ATOM 695 C C . MET A 1 82 ? 20.610 3.644 -34.236 1.00 73.50 82 MET A C 1
ATOM 697 O O . MET A 1 82 ? 21.113 3.439 -35.335 1.00 73.50 82 MET A O 1
ATOM 701 N N . ASP A 1 83 ? 19.345 4.060 -34.101 1.00 73.12 83 ASP A N 1
ATOM 702 C CA . ASP A 1 83 ? 18.424 4.290 -35.229 1.00 73.12 83 ASP A CA 1
ATOM 703 C C . ASP A 1 83 ? 18.706 5.606 -35.979 1.00 73.12 83 ASP A C 1
ATOM 705 O O . ASP A 1 83 ? 18.319 5.736 -37.139 1.00 73.12 83 ASP A O 1
ATOM 709 N N . SER A 1 84 ? 19.387 6.588 -35.368 1.00 67.25 84 SER A N 1
ATOM 710 C CA . SER A 1 84 ? 19.701 7.864 -36.033 1.00 67.25 84 SER A CA 1
ATOM 711 C C . SER A 1 84 ? 20.763 7.758 -37.130 1.00 67.25 84 SER A C 1
ATOM 713 O O . SER A 1 84 ? 21.064 8.772 -37.754 1.00 67.25 84 SER A O 1
ATOM 715 N N . GLY A 1 85 ? 21.336 6.569 -37.367 1.00 53.56 85 GLY A N 1
ATOM 716 C CA . GLY A 1 85 ? 22.274 6.335 -38.467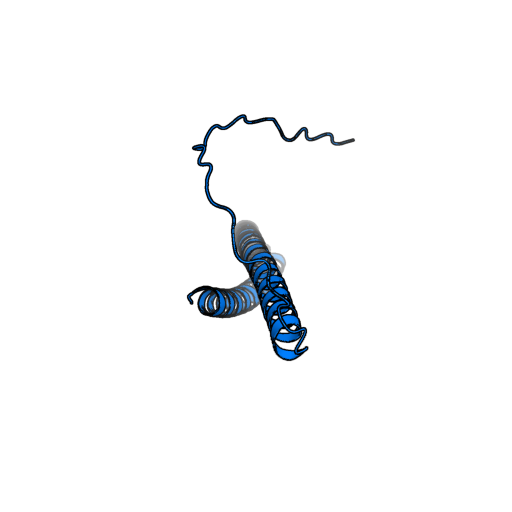 1.00 53.56 85 GLY A CA 1
ATOM 717 C C . GLY A 1 85 ? 23.460 7.299 -38.466 1.00 53.56 85 GLY A C 1
ATOM 718 O O . GLY A 1 85 ? 23.954 7.653 -39.534 1.00 53.56 85 GLY A O 1
ATOM 719 N N . PHE A 1 86 ? 23.886 7.769 -37.286 1.00 48.03 86 PHE A N 1
ATOM 720 C CA . PHE A 1 86 ? 25.146 8.489 -37.178 1.00 48.03 86 PHE A CA 1
ATOM 721 C C . PHE A 1 86 ? 26.237 7.434 -37.314 1.00 48.03 86 PHE A C 1
ATOM 723 O O . PHE A 1 86 ? 26.588 6.765 -36.345 1.00 48.03 86 PHE A O 1
ATOM 730 N N . ASP A 1 87 ? 26.624 7.227 -38.570 1.00 44.31 87 ASP A N 1
ATOM 731 C CA . ASP A 1 87 ? 27.716 6.384 -39.023 1.00 44.31 87 ASP A CA 1
ATOM 732 C C . ASP A 1 87 ? 28.906 6.576 -38.080 1.00 44.31 87 ASP A C 1
ATOM 734 O O . ASP A 1 87 ? 29.378 7.700 -37.871 1.00 44.31 87 ASP A O 1
ATOM 738 N N . GLU A 1 88 ? 29.331 5.482 -37.452 1.00 46.94 88 GLU A N 1
ATOM 739 C CA . GLU A 1 88 ? 30.619 5.405 -36.784 1.00 46.94 88 GLU A CA 1
ATOM 740 C C . GLU A 1 88 ? 31.683 5.656 -37.851 1.00 46.94 88 GLU A C 1
ATOM 742 O O . GLU A 1 88 ? 32.173 4.734 -38.500 1.00 46.94 88 GLU A O 1
ATOM 747 N N . VAL A 1 89 ? 32.077 6.917 -38.025 1.00 45.56 89 VAL A N 1
ATOM 748 C CA . VAL A 1 89 ? 33.396 7.207 -38.574 1.00 45.56 89 VAL A CA 1
ATOM 749 C C . VAL A 1 89 ? 34.391 6.904 -37.459 1.00 45.56 89 VAL A C 1
ATOM 751 O O . VAL A 1 89 ? 34.725 7.761 -36.649 1.00 45.56 89 VAL A O 1
ATOM 754 N N . ASP A 1 90 ? 34.710 5.615 -37.381 1.00 45.50 90 ASP A N 1
ATOM 755 C CA . ASP A 1 90 ? 35.940 4.981 -36.920 1.00 45.50 90 ASP A CA 1
ATOM 756 C C . ASP A 1 90 ? 36.795 5.775 -35.915 1.00 45.50 90 ASP A C 1
ATOM 758 O O . ASP A 1 90 ? 37.536 6.687 -36.276 1.00 45.50 90 ASP A O 1
ATOM 762 N N . GLU A 1 91 ? 36.801 5.327 -34.660 1.00 45.88 91 GLU A N 1
ATOM 763 C CA . GLU A 1 91 ? 38.030 5.391 -33.867 1.00 45.88 91 GLU A CA 1
ATOM 764 C C . GLU A 1 91 ? 38.233 4.059 -33.144 1.00 45.88 91 GLU A C 1
ATOM 766 O O . GLU A 1 91 ? 38.105 3.906 -31.928 1.00 45.88 91 GLU A O 1
ATOM 771 N N . SER A 1 92 ? 38.533 3.041 -33.948 1.00 48.38 92 SER A N 1
ATOM 772 C CA . SER A 1 92 ? 39.168 1.829 -33.455 1.00 48.38 92 SER A CA 1
ATOM 773 C C . SER A 1 92 ? 40.567 2.152 -32.909 1.00 48.38 92 SER A C 1
ATOM 775 O O . SER A 1 92 ? 41.438 2.594 -33.655 1.00 48.38 92 SER A O 1
ATOM 777 N N . SER A 1 93 ? 40.809 1.759 -31.650 1.00 48.53 93 SER A N 1
ATOM 778 C CA . SER A 1 93 ? 42.112 1.482 -30.998 1.00 48.53 93 SER A CA 1
ATOM 779 C C . SER A 1 93 ? 42.662 2.543 -30.028 1.00 48.53 93 SER A C 1
ATOM 781 O O . SER A 1 93 ? 43.378 3.446 -30.439 1.00 48.53 93 SER A O 1
ATOM 783 N N . ASN A 1 94 ? 42.557 2.288 -28.712 1.00 37.72 94 ASN A N 1
ATOM 784 C CA . ASN A 1 94 ? 43.780 1.986 -27.954 1.00 37.72 94 ASN A CA 1
ATOM 785 C C . ASN A 1 94 ? 43.552 1.210 -26.641 1.00 37.72 94 ASN A C 1
ATOM 787 O O . ASN A 1 94 ? 42.613 1.443 -25.886 1.00 37.72 94 ASN A O 1
ATOM 791 N N . ASN A 1 95 ? 44.475 0.281 -26.409 1.00 48.19 95 ASN A N 1
ATOM 792 C CA . ASN A 1 95 ? 44.588 -0.686 -25.321 1.00 48.19 95 ASN A CA 1
ATOM 793 C C . ASN A 1 95 ? 44.959 -0.069 -23.954 1.00 48.19 95 ASN A C 1
ATOM 795 O O . ASN A 1 95 ? 45.666 0.929 -23.897 1.00 48.19 95 ASN A O 1
ATOM 799 N N . ASN A 1 96 ? 44.651 -0.832 -22.892 1.00 46.09 96 ASN A N 1
ATOM 800 C CA . ASN A 1 96 ? 45.334 -0.911 -21.586 1.00 46.09 96 ASN A CA 1
ATOM 801 C C . ASN A 1 96 ? 45.396 0.342 -20.688 1.00 46.09 96 ASN A C 1
ATOM 803 O O . ASN A 1 96 ? 46.239 1.205 -20.890 1.00 46.09 96 ASN A O 1
ATOM 807 N N . ASN A 1 97 ? 44.708 0.299 -19.537 1.00 37.97 97 ASN A N 1
ATOM 808 C CA . ASN A 1 97 ? 45.403 0.066 -18.260 1.00 37.97 97 ASN A CA 1
ATOM 809 C C . ASN A 1 97 ? 44.416 -0.318 -17.143 1.00 37.97 97 ASN A C 1
ATOM 811 O O . ASN A 1 97 ? 43.408 0.351 -16.933 1.00 37.97 97 ASN A O 1
ATOM 815 N N . GLY A 1 98 ? 44.712 -1.401 -16.425 1.00 47.00 98 GLY A N 1
ATOM 816 C CA . GLY A 1 98 ? 43.956 -1.811 -15.247 1.00 47.00 98 GLY A CA 1
ATOM 817 C C . GLY A 1 98 ? 44.388 -1.052 -13.995 1.00 47.00 98 GLY A C 1
ATOM 818 O O . GLY A 1 98 ? 45.574 -0.807 -13.807 1.00 47.00 98 GLY A O 1
ATOM 819 N N . GLN A 1 99 ? 43.443 -0.772 -13.095 1.00 40.56 99 GLN A N 1
ATOM 820 C CA . GLN A 1 99 ? 43.731 -0.668 -11.663 1.00 40.56 99 GLN A CA 1
ATOM 821 C C . GLN A 1 99 ? 42.455 -0.866 -10.829 1.00 40.56 99 GLN A C 1
ATOM 823 O O . GLN A 1 99 ? 41.628 0.024 -10.687 1.00 40.56 99 GLN A O 1
ATOM 828 N N . ARG A 1 100 ? 42.301 -2.112 -10.368 1.00 43.72 100 ARG A N 1
ATOM 829 C CA . ARG A 1 100 ? 41.871 -2.561 -9.030 1.00 43.72 100 ARG A CA 1
ATOM 830 C C . ARG A 1 100 ? 41.202 -1.504 -8.113 1.00 43.72 100 ARG A C 1
ATOM 832 O O . ARG A 1 100 ? 41.863 -0.565 -7.686 1.00 43.72 100 ARG A O 1
ATOM 839 N N . GLU A 1 101 ? 39.940 -1.749 -7.741 1.00 44.41 101 GLU A N 1
ATOM 840 C CA . GLU A 1 101 ? 39.294 -1.290 -6.484 1.00 44.41 101 GLU A CA 1
ATOM 841 C C . GLU A 1 101 ? 40.042 -1.829 -5.229 1.00 44.41 101 GLU A C 1
ATOM 843 O O . GLU A 1 101 ? 40.942 -2.658 -5.426 1.00 44.41 101 GLU A O 1
ATOM 848 N N . PRO A 1 102 ? 39.671 -1.533 -3.953 1.00 62.84 102 PRO A N 1
ATOM 849 C CA . PRO A 1 102 ? 38.607 -0.678 -3.367 1.00 62.84 102 PRO A CA 1
ATOM 850 C C . PRO A 1 102 ? 39.179 0.298 -2.290 1.00 62.84 102 PRO A C 1
ATOM 852 O O . PRO A 1 102 ? 40.387 0.352 -2.106 1.00 62.84 102 PRO A O 1
ATOM 855 N N . GLU A 1 103 ? 38.406 1.164 -1.623 1.00 44.62 103 GLU A N 1
ATOM 856 C CA . GLU A 1 103 ? 37.965 0.939 -0.229 1.00 44.62 103 GLU A CA 1
ATOM 857 C C . GLU A 1 103 ? 37.032 2.060 0.277 1.00 44.62 103 GLU A C 1
ATOM 859 O O . GLU A 1 103 ? 37.114 3.214 -0.138 1.00 44.62 103 GLU A O 1
ATOM 864 N N . HIS A 1 104 ? 36.134 1.644 1.172 1.00 47.69 104 HIS A N 1
ATOM 865 C CA . HIS A 1 104 ? 35.253 2.428 2.031 1.00 47.69 104 HIS A CA 1
ATOM 866 C C . HIS A 1 104 ? 35.932 3.624 2.702 1.00 47.69 104 HIS A C 1
ATOM 868 O O . HIS A 1 104 ? 37.006 3.455 3.258 1.00 47.69 104 HIS A O 1
ATOM 874 N N . GLU A 1 105 ? 35.197 4.729 2.846 1.00 46.53 105 GLU A N 1
ATOM 875 C CA . GLU A 1 105 ? 35.154 5.465 4.112 1.00 46.53 105 GLU A CA 1
ATOM 876 C C . GLU A 1 105 ? 33.750 6.054 4.320 1.00 46.53 105 GLU A C 1
ATOM 878 O O . GLU A 1 105 ? 33.224 6.813 3.503 1.00 46.53 105 GLU A O 1
ATOM 883 N N . ASP A 1 106 ? 33.130 5.614 5.413 1.00 51.59 106 ASP A N 1
ATOM 884 C CA . ASP A 1 106 ? 31.928 6.175 6.012 1.00 51.59 106 ASP A CA 1
ATOM 885 C C . ASP A 1 106 ? 32.130 7.662 6.350 1.00 51.59 106 ASP A C 1
ATOM 887 O O . ASP A 1 106 ? 33.119 8.039 6.979 1.00 51.59 106 ASP A O 1
ATOM 891 N N . SER A 1 107 ? 31.151 8.514 6.040 1.00 50.22 107 SER A N 1
ATOM 892 C CA . SER A 1 107 ? 30.977 9.770 6.779 1.00 50.22 107 SER A CA 1
ATOM 893 C C . SER A 1 107 ? 29.549 10.296 6.680 1.00 50.22 107 SER A C 1
ATOM 895 O O . SER A 1 107 ? 29.164 10.965 5.728 1.00 50.22 107 SER A O 1
ATOM 897 N N . ILE A 1 108 ? 28.780 9.885 7.690 1.00 53.91 108 ILE A N 1
ATOM 898 C CA . ILE A 1 108 ? 27.905 10.706 8.537 1.00 53.91 108 ILE A CA 1
ATOM 899 C C . ILE A 1 108 ? 26.936 11.646 7.801 1.00 53.91 108 ILE A C 1
A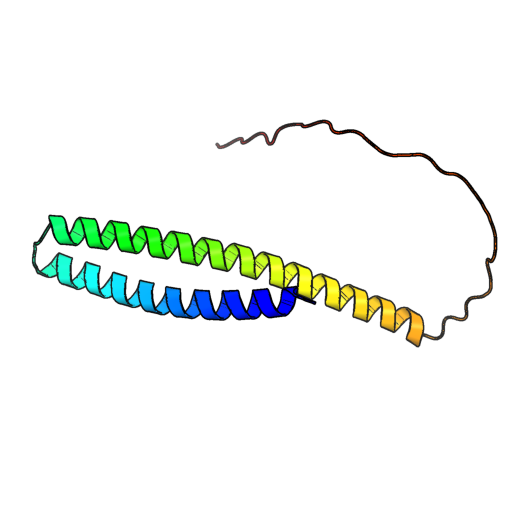TOM 901 O O . ILE A 1 108 ? 27.274 12.732 7.341 1.00 53.91 108 ILE A O 1
ATOM 905 N N . ILE A 1 109 ? 25.675 11.211 7.799 1.00 57.38 109 ILE A N 1
ATOM 906 C CA . ILE A 1 109 ? 24.491 12.069 7.749 1.00 57.38 109 ILE A CA 1
ATOM 907 C C . ILE A 1 109 ? 24.503 12.916 9.025 1.00 57.38 109 ILE A C 1
ATOM 909 O O . ILE A 1 109 ? 24.425 12.362 10.120 1.00 57.38 109 ILE A O 1
ATOM 913 N N . GLU A 1 110 ? 24.614 14.234 8.886 1.00 55.81 110 GLU A N 1
ATOM 914 C CA . GLU A 1 110 ? 24.350 15.169 9.977 1.00 55.81 110 GLU A CA 1
ATOM 915 C C . GLU A 1 110 ? 22.895 15.637 9.844 1.00 55.81 110 GLU A C 1
ATOM 917 O O . GLU A 1 110 ? 22.546 16.431 8.967 1.00 55.81 110 GLU A O 1
ATOM 922 N N . ASP A 1 111 ? 22.03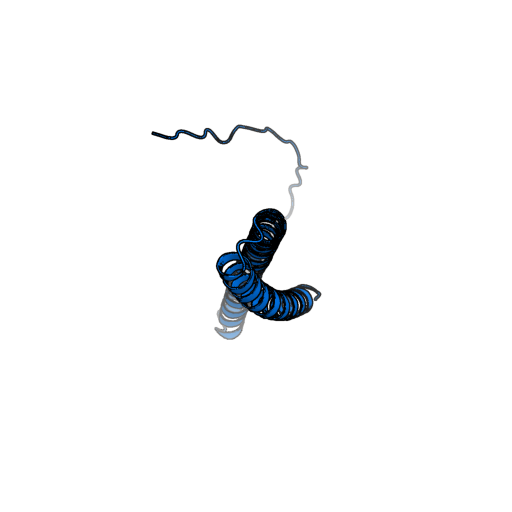7 15.050 10.679 1.00 56.91 111 ASP A N 1
ATOM 923 C CA . ASP A 1 111 ? 20.735 15.605 11.033 1.00 56.91 111 ASP A CA 1
ATOM 924 C C . ASP A 1 111 ? 20.961 16.964 11.710 1.00 56.91 111 ASP A C 1
ATOM 926 O O . ASP A 1 111 ? 21.616 17.037 12.750 1.00 56.91 111 ASP A O 1
ATOM 930 N N . VAL A 1 112 ? 20.388 18.033 11.158 1.00 58.50 112 VAL A N 1
ATOM 931 C CA . VAL A 1 112 ? 20.151 19.273 11.907 1.00 58.50 112 VAL A CA 1
ATOM 932 C C . VAL A 1 112 ? 18.694 19.665 11.709 1.00 58.50 112 VAL A C 1
ATOM 934 O O . VAL A 1 112 ? 18.304 20.220 10.681 1.00 58.50 112 VAL A O 1
ATOM 937 N N . GLU A 1 113 ? 17.895 19.301 12.710 1.00 55.59 113 GLU A N 1
ATOM 938 C CA . GLU A 1 113 ? 16.635 19.955 13.044 1.00 55.59 113 GLU A CA 1
ATOM 939 C C . GLU A 1 113 ? 16.925 21.359 13.603 1.00 55.59 113 GLU A C 1
ATOM 941 O O . GLU A 1 113 ? 17.766 21.498 14.492 1.00 55.59 113 GLU A O 1
ATOM 946 N N . GLU A 1 114 ? 16.192 22.372 13.129 1.00 48.41 114 GLU A N 1
ATOM 947 C CA . GLU A 1 114 ? 15.670 23.475 13.957 1.00 48.41 114 GLU A CA 1
ATOM 948 C C . GLU A 1 114 ? 14.354 24.004 13.363 1.00 48.41 114 GLU A C 1
ATOM 950 O O . GLU A 1 114 ? 14.302 24.247 12.132 1.00 48.41 114 GLU A O 1
#

Foldseek 3Di:
DCLVVLLVVLVVVLVVLVVVLVVLVVQLVVCVVVVVVVSNVVSVVVNVVSVVVNVVSVVVNVVSVVVVVVVVVVVVVVVCVVVVCPDPPDDDDDDDDDDDDDDDDDDDDDDDDD

Organism: Rhizophagus irregularis (strain DAOM 181602 / DAOM 197198 / MUCL 43194) (NCBI:txid747089)

Secondary structure (DSSP, 8-state):
-HHHHHHHHHHHHHHHHHHHHHHHHHHHHHHHHTT-HHHHHHHHHHHHHHHHHHHHHHHHHHHHHHHHHHHHHHHHHHHHHHHTT-----------------------------

pLDDT: mean 80.88, std 20.29, range [37.72, 97.62]

Sequence (114 aa):
ENRNARIAELERKLKVKETQYELAIELVRVKSTHNDSEALEKAQVSLEELEKERIEINKELTTLKSKERKHRWYEQKKKERMDSGFDEVDESSNNNNGQREPEHEDSIIEDVEE

Radius of gyration: 25.71 Å; chains: 1; bounding box: 65×34×65 Å